Protein AF-A0A962V0U3-F1 (afdb_monomer_lite)

Secondary structure (DSSP, 8-state):
-PPPPHHHHHHHHHHHHHHHHHSSS----HHHHHHHHHT-S-HHHHHHHHHHHSTTHHHHHHHHHHHHHHHHHHHHHHHHHHHHHHHHHHHHHTT--TTSPP-HHHHHHHHHHHHHHHHHHHHHHHHH-GGGGTTT-HHHHHHHHHHHHHHHH-TTS--SSSTTTTTS--

Sequence (170 aa):
MNNPTPLEQRLLTEAMRHYETLSETPLNDQTANDQARASGGDFEQRVMQRALALAPSKALRSALQQLRSLTAICLGGGIVLATLAGAAAARLTLQVSTTEPLNFYWVLGSLMALPVLTLVLWLVLICIRPKALGNGSLGGLLHGLGRRLLQRWHPDKIHIATAQASTALF

pLDDT: mean 70.27, std 13.1, range [37.72, 91.31]

Structure (mmCIF, N/CA/C/O backbone):
data_AF-A0A962V0U3-F1
#
_entry.id   AF-A0A962V0U3-F1
#
loop_
_atom_site.group_PDB
_atom_site.id
_atom_site.type_symbol
_atom_site.label_atom_id
_atom_site.label_alt_id
_atom_site.label_comp_id
_atom_site.label_asym_id
_atom_site.label_entity_id
_atom_site.label_seq_id
_atom_site.pdbx_PDB_ins_code
_atom_site.Cartn_x
_atom_site.Cartn_y
_atom_site.Cartn_z
_atom_site.occupancy
_atom_site.B_iso_or_equiv
_atom_site.auth_seq_id
_atom_site.auth_comp_id
_atom_site.auth_asym_id
_atom_site.auth_atom_id
_atom_site.pdbx_PDB_model_num
ATOM 1 N N . MET A 1 1 ? 8.928 -9.680 21.000 1.00 43.84 1 MET A N 1
ATOM 2 C CA . MET A 1 1 ? 7.913 -8.837 20.331 1.00 43.84 1 MET A CA 1
ATOM 3 C C . MET A 1 1 ? 8.556 -7.497 20.022 1.00 43.84 1 MET A C 1
ATOM 5 O O . MET A 1 1 ? 9.044 -6.877 20.953 1.00 43.84 1 MET A O 1
ATOM 9 N N . ASN A 1 2 ? 8.617 -7.073 18.756 1.00 59.16 2 ASN A N 1
ATOM 10 C CA . ASN A 1 2 ? 9.051 -5.707 18.443 1.00 59.16 2 ASN A CA 1
ATOM 11 C C . ASN A 1 2 ? 7.964 -4.741 18.914 1.00 59.16 2 ASN A C 1
ATOM 13 O O . ASN A 1 2 ? 6.804 -4.890 18.525 1.00 59.16 2 ASN A O 1
ATOM 17 N N . ASN A 1 3 ? 8.330 -3.779 19.759 1.00 73.44 3 ASN A N 1
ATOM 18 C CA . ASN A 1 3 ? 7.423 -2.700 20.126 1.00 73.44 3 ASN A CA 1
ATOM 19 C C . ASN A 1 3 ? 7.103 -1.874 18.868 1.00 73.44 3 ASN A C 1
ATOM 21 O O . ASN A 1 3 ? 8.030 -1.551 18.119 1.00 73.44 3 ASN A O 1
ATOM 25 N N . PRO A 1 4 ? 5.820 -1.561 18.598 1.00 76.69 4 PRO A N 1
ATOM 26 C CA . PRO A 1 4 ? 5.451 -0.756 17.441 1.00 76.69 4 PRO A CA 1
ATOM 27 C C . PRO A 1 4 ? 6.062 0.637 17.570 1.00 76.69 4 PRO A C 1
ATOM 29 O O . PRO A 1 4 ? 6.080 1.216 18.660 1.00 76.69 4 PRO A O 1
ATOM 32 N N . THR A 1 5 ? 6.562 1.166 16.456 1.00 85.75 5 THR A N 1
ATOM 33 C CA . THR A 1 5 ? 7.133 2.519 16.425 1.00 85.75 5 THR A CA 1
ATOM 34 C C . THR A 1 5 ? 6.062 3.568 16.7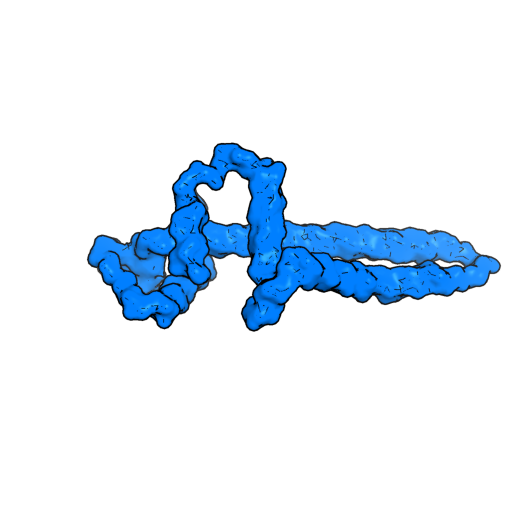63 1.00 85.75 5 THR A C 1
ATOM 36 O O . THR A 1 5 ? 4.875 3.318 16.536 1.00 85.75 5 THR A O 1
ATOM 39 N N . PRO A 1 6 ? 6.434 4.766 17.255 1.00 87.00 6 PRO A N 1
ATOM 40 C CA . PRO A 1 6 ? 5.459 5.810 17.591 1.00 87.00 6 PRO A CA 1
ATOM 41 C C . PRO A 1 6 ? 4.530 6.174 16.421 1.00 87.00 6 PRO A C 1
ATOM 43 O O . PRO A 1 6 ? 3.332 6.381 16.604 1.00 87.00 6 PRO A O 1
ATOM 46 N N . LEU A 1 7 ? 5.067 6.185 15.196 1.00 88.00 7 LEU A N 1
ATOM 47 C CA . LEU A 1 7 ? 4.290 6.429 13.981 1.00 88.00 7 LEU A CA 1
ATOM 48 C C . LEU A 1 7 ? 3.278 5.305 13.710 1.00 88.00 7 LEU A C 1
ATOM 50 O O . LEU A 1 7 ? 2.125 5.584 13.398 1.00 88.00 7 LEU A O 1
ATOM 54 N N . GLU A 1 8 ? 3.682 4.041 13.855 1.00 86.19 8 GLU A N 1
ATOM 55 C CA . GLU A 1 8 ? 2.789 2.890 13.662 1.00 86.19 8 GLU A CA 1
ATOM 56 C C . GLU A 1 8 ? 1.642 2.884 14.679 1.00 86.19 8 GLU A C 1
ATOM 58 O O . GLU A 1 8 ? 0.516 2.548 14.320 1.00 86.19 8 GLU A O 1
ATOM 63 N N . GLN A 1 9 ? 1.897 3.293 15.926 1.00 88.12 9 GLN A N 1
ATOM 64 C CA . GLN A 1 9 ? 0.850 3.414 16.945 1.00 88.12 9 GLN A CA 1
ATOM 65 C C . GLN A 1 9 ? -0.185 4.489 16.576 1.00 88.12 9 GLN A C 1
ATOM 67 O O . GLN A 1 9 ? -1.390 4.252 16.692 1.00 88.12 9 GLN A O 1
ATOM 72 N N . ARG A 1 10 ? 0.265 5.649 16.075 1.00 90.12 10 ARG A N 1
ATOM 73 C CA . ARG A 1 10 ? -0.626 6.723 15.602 1.00 90.12 10 ARG A CA 1
ATOM 74 C C . ARG A 1 10 ? -1.429 6.307 14.371 1.00 90.12 10 ARG A C 1
ATOM 76 O O . ARG A 1 10 ? -2.643 6.473 14.358 1.00 90.12 10 ARG A O 1
ATOM 83 N N . LEU A 1 11 ? -0.784 5.688 13.381 1.00 88.50 11 LEU A N 1
ATOM 84 C CA . LEU A 1 11 ? -1.459 5.182 12.180 1.00 88.50 11 LEU A CA 1
ATOM 85 C C . LEU A 1 11 ? -2.499 4.111 12.506 1.00 88.50 11 LEU A C 1
ATOM 87 O O . LEU A 1 11 ? -3.571 4.094 11.912 1.00 88.50 11 LEU A O 1
ATOM 91 N N . LEU A 1 12 ? -2.199 3.229 13.460 1.00 89.12 12 LEU A N 1
ATOM 92 C CA . LEU A 1 12 ? -3.152 2.229 13.924 1.00 89.12 12 LEU A CA 1
ATOM 93 C C . LEU A 1 12 ? -4.362 2.877 14.595 1.00 89.12 12 LEU A C 1
ATOM 95 O O . LEU A 1 12 ? -5.485 2.438 14.366 1.00 89.12 12 LEU A O 1
ATOM 99 N N . THR A 1 13 ? -4.134 3.922 15.387 1.00 90.69 13 THR A N 1
ATOM 100 C CA . THR A 1 13 ? -5.203 4.678 16.049 1.00 90.69 13 THR A CA 1
ATOM 101 C C . THR A 1 13 ? -6.118 5.347 15.021 1.00 90.69 13 THR A C 1
ATOM 103 O O . THR A 1 13 ? -7.333 5.191 15.098 1.00 90.69 13 THR A O 1
ATOM 106 N N . GLU A 1 14 ? -5.557 6.006 14.003 1.00 91.31 14 GLU A N 1
ATOM 107 C CA . GLU A 1 14 ? -6.345 6.619 12.922 1.00 91.31 14 GLU A CA 1
ATOM 108 C C . GLU A 1 14 ? -7.077 5.583 12.065 1.00 91.31 14 GLU A C 1
ATOM 110 O O . GLU A 1 14 ? -8.242 5.754 11.717 1.00 91.31 14 GLU A O 1
ATOM 115 N N . ALA A 1 15 ? -6.433 4.459 11.755 1.00 87.44 15 ALA A N 1
ATOM 116 C CA . ALA A 1 15 ? -7.075 3.393 11.002 1.00 87.44 15 ALA A CA 1
ATOM 117 C C . ALA A 1 15 ? -8.221 2.735 11.799 1.00 87.44 15 ALA A C 1
ATOM 119 O O . ALA A 1 15 ? -9.248 2.388 11.220 1.00 87.44 15 ALA A O 1
ATOM 120 N N . MET A 1 16 ? -8.088 2.626 13.126 1.00 86.25 16 MET A N 1
ATOM 121 C CA . MET A 1 16 ? -9.169 2.190 14.014 1.00 86.25 16 MET A CA 1
ATOM 122 C C . MET A 1 16 ? -10.314 3.210 14.040 1.00 86.25 16 MET A C 1
ATOM 124 O O . MET A 1 16 ? -11.474 2.828 13.917 1.00 86.25 16 MET A O 1
ATOM 128 N N . ARG A 1 17 ? -9.997 4.508 14.109 1.00 85.62 17 ARG A N 1
ATOM 129 C CA . ARG A 1 17 ? -10.983 5.594 14.023 1.00 85.62 17 ARG A CA 1
ATOM 130 C C . ARG A 1 17 ? -11.762 5.557 12.704 1.00 85.62 17 ARG A C 1
ATOM 132 O O . ARG A 1 17 ? -12.984 5.702 12.695 1.00 85.62 17 ARG A O 1
ATOM 139 N N . HIS A 1 18 ? -11.076 5.321 11.587 1.00 84.94 18 HIS A N 1
ATOM 140 C CA . HIS A 1 18 ? -11.718 5.115 10.289 1.00 84.94 18 HIS A CA 1
ATOM 141 C C . HIS A 1 18 ? -12.598 3.864 10.267 1.00 84.94 18 HIS A C 1
ATOM 143 O O . HIS A 1 18 ? -13.710 3.915 9.748 1.00 84.94 18 HIS A O 1
ATOM 149 N N . TYR A 1 19 ? -12.134 2.761 10.855 1.00 83.31 19 TYR A N 1
ATOM 150 C CA . TYR A 1 19 ? -12.917 1.532 10.958 1.00 83.31 19 TYR A CA 1
ATOM 151 C C . TYR A 1 19 ? -14.211 1.736 11.759 1.00 83.31 19 TYR A C 1
ATOM 153 O O . TYR A 1 19 ? -15.259 1.260 11.336 1.00 83.31 19 TYR A O 1
ATOM 161 N N . GLU A 1 20 ? -14.160 2.479 12.866 1.00 83.75 20 GLU A N 1
ATOM 162 C CA . GLU A 1 20 ? -15.341 2.857 13.659 1.00 83.75 20 GLU A CA 1
ATOM 163 C C . GLU A 1 20 ? -16.283 3.806 12.909 1.00 83.75 20 GLU A C 1
ATOM 165 O O . GLU A 1 20 ? -17.482 3.768 13.128 1.00 83.75 20 GLU A O 1
ATOM 170 N N . THR A 1 21 ? -15.762 4.649 12.014 1.00 84.62 21 THR A N 1
ATOM 171 C CA . THR A 1 21 ? -16.604 5.539 11.194 1.00 84.62 21 THR A CA 1
ATOM 172 C C . THR A 1 21 ? -17.349 4.762 10.104 1.00 84.62 21 THR A C 1
ATOM 174 O O . THR A 1 21 ? -18.459 5.126 9.732 1.00 84.62 21 THR A O 1
ATOM 177 N N . LEU A 1 22 ? -16.731 3.700 9.577 1.00 82.06 22 LEU A N 1
ATOM 178 C CA . LEU A 1 22 ? -17.312 2.827 8.551 1.00 82.06 22 LEU A CA 1
ATOM 179 C C . LEU A 1 22 ? -18.223 1.743 9.136 1.00 82.06 22 LEU A C 1
ATOM 181 O O . LEU A 1 22 ? -19.164 1.306 8.480 1.00 82.06 22 LEU A O 1
ATOM 185 N N . SER A 1 23 ? -17.925 1.286 10.350 1.00 75.44 23 SER A N 1
ATOM 186 C CA . SER A 1 23 ? -18.738 0.312 11.067 1.00 75.44 23 SER A CA 1
ATOM 187 C C . SER A 1 23 ? -19.801 1.072 11.847 1.00 75.44 23 SER A C 1
ATOM 189 O O . SER A 1 23 ? -19.488 1.693 12.852 1.00 75.44 23 SER A O 1
ATOM 191 N N . GLU A 1 24 ? -21.062 1.003 11.427 1.00 69.81 24 GLU A N 1
ATOM 192 C CA . GLU A 1 24 ? -22.180 1.694 12.100 1.00 69.81 24 GLU A CA 1
ATOM 193 C C . GLU A 1 24 ? -22.335 1.326 13.595 1.00 69.81 24 GLU A C 1
ATOM 195 O O . GLU A 1 24 ? -23.021 2.018 14.347 1.00 69.81 24 GLU A O 1
ATOM 200 N N . THR A 1 25 ? -21.662 0.263 14.051 1.00 71.00 25 THR A N 1
ATOM 201 C CA . THR A 1 25 ? -21.642 -0.182 15.445 1.00 71.00 25 THR A CA 1
ATOM 202 C C . THR A 1 25 ? -20.360 0.268 16.163 1.00 71.00 25 THR A C 1
ATOM 204 O O . THR A 1 25 ? -19.267 -0.180 15.797 1.00 71.00 25 THR A O 1
ATOM 207 N N . PRO A 1 26 ? -20.455 1.066 17.244 1.00 69.31 26 PRO A N 1
ATOM 208 C CA . PRO A 1 26 ? -19.289 1.438 18.038 1.00 69.31 26 PRO A CA 1
ATOM 209 C C . PRO A 1 26 ? -18.667 0.203 18.705 1.00 69.31 26 PRO A C 1
ATOM 211 O O . PRO A 1 26 ? -19.353 -0.568 19.382 1.00 69.31 26 PRO A O 1
ATOM 214 N N . LEU A 1 27 ? -17.349 0.024 18.555 1.00 71.06 27 LEU A N 1
ATOM 215 C CA . LEU A 1 27 ? -16.614 -1.061 19.208 1.00 71.06 27 LEU A CA 1
ATOM 216 C C . LEU A 1 27 ? -16.444 -0.753 20.696 1.00 71.06 27 LEU A C 1
ATOM 218 O O . LEU A 1 27 ? -15.472 -0.131 21.138 1.00 71.06 27 LEU A O 1
ATOM 222 N N . ASN A 1 28 ? -17.432 -1.182 21.475 1.00 72.62 28 ASN A N 1
ATOM 223 C CA . ASN A 1 28 ? -17.411 -1.070 22.922 1.00 72.62 28 ASN A CA 1
ATOM 224 C C . ASN A 1 28 ? -16.836 -2.347 23.551 1.00 72.62 28 ASN A C 1
ATOM 226 O O . ASN A 1 28 ? -17.568 -3.278 23.874 1.00 72.62 28 ASN A O 1
ATOM 230 N N . ASP A 1 29 ? -15.514 -2.385 23.712 1.00 82.06 29 ASP A N 1
ATOM 231 C CA . ASP A 1 29 ? -14.831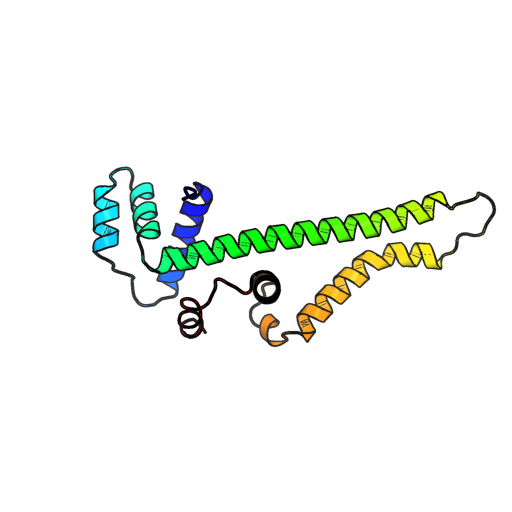 -3.401 24.511 1.00 82.06 29 ASP A CA 1
ATOM 232 C C . ASP A 1 29 ? -14.458 -2.804 25.874 1.00 82.06 29 ASP A C 1
ATOM 234 O O . ASP A 1 29 ? -13.546 -1.978 25.994 1.00 82.06 29 ASP A O 1
ATOM 238 N N . GLN A 1 30 ? -15.194 -3.215 26.908 1.00 82.00 30 GLN A N 1
ATOM 239 C CA . GLN A 1 30 ? -14.996 -2.748 28.278 1.00 82.00 30 GLN A CA 1
ATOM 240 C C . GLN A 1 30 ? -13.586 -3.078 28.789 1.00 82.00 30 GLN A C 1
ATOM 242 O O . GLN A 1 30 ? -12.962 -2.255 29.453 1.00 82.00 30 GLN A O 1
ATOM 247 N N . THR A 1 31 ? -13.041 -4.236 28.407 1.00 82.50 31 THR A N 1
ATOM 248 C CA . THR A 1 31 ? -11.722 -4.690 28.865 1.00 82.50 31 THR A CA 1
ATOM 249 C C . THR A 1 31 ? -10.594 -3.845 28.273 1.00 82.50 31 THR A C 1
ATOM 251 O O . THR A 1 31 ? -9.635 -3.509 28.971 1.00 82.50 31 THR A O 1
ATOM 254 N N . ALA A 1 32 ? -10.739 -3.413 27.016 1.00 82.94 32 ALA A N 1
ATOM 255 C CA . ALA A 1 32 ? -9.810 -2.487 26.375 1.00 82.94 32 ALA A CA 1
ATOM 256 C C . ALA A 1 32 ? -9.871 -1.081 27.000 1.00 82.94 32 ALA A C 1
ATOM 258 O O . ALA A 1 32 ? -8.842 -0.420 27.155 1.00 82.94 32 ALA A O 1
ATOM 259 N N . ASN A 1 33 ? -11.066 -0.632 27.403 1.00 85.62 33 ASN A N 1
ATOM 260 C CA . ASN A 1 33 ? -11.247 0.635 28.114 1.00 85.62 33 ASN A CA 1
ATOM 261 C C . ASN A 1 33 ? -10.610 0.603 29.509 1.00 85.62 33 ASN A C 1
ATOM 263 O O . ASN A 1 33 ? -9.971 1.577 29.910 1.00 85.62 33 ASN A O 1
ATOM 267 N N . ASP A 1 34 ? -10.750 -0.507 30.233 1.00 86.44 34 ASP A N 1
ATOM 268 C CA . ASP A 1 34 ? -10.164 -0.671 31.563 1.00 86.44 34 ASP A CA 1
ATOM 269 C C . ASP A 1 34 ? -8.633 -0.725 31.495 1.00 86.44 34 ASP A C 1
ATOM 271 O O . ASP A 1 34 ? -7.963 -0.052 32.280 1.00 86.44 34 ASP A O 1
ATOM 275 N N . GLN A 1 35 ? -8.064 -1.408 30.495 1.00 85.25 35 GLN A N 1
ATOM 276 C CA . GLN A 1 35 ? -6.618 -1.388 30.235 1.00 85.25 35 GLN A CA 1
ATOM 277 C C . GLN A 1 35 ? -6.103 0.022 29.911 1.00 85.25 35 GLN A C 1
ATOM 279 O O . GLN A 1 35 ? -5.082 0.445 30.454 1.00 85.25 35 GLN A O 1
ATOM 284 N N . ALA A 1 36 ? -6.823 0.781 29.081 1.00 85.81 36 ALA A N 1
ATOM 285 C CA . ALA A 1 36 ? -6.456 2.155 28.735 1.00 85.81 36 ALA A CA 1
ATOM 286 C C . ALA A 1 36 ? -6.585 3.137 29.913 1.00 85.81 36 ALA A C 1
ATOM 288 O O . ALA A 1 36 ? -5.865 4.131 29.988 1.00 85.81 36 ALA A O 1
ATOM 289 N N . ARG A 1 37 ? -7.505 2.883 30.850 1.00 86.00 37 ARG A N 1
ATOM 290 C CA . ARG A 1 37 ? -7.604 3.652 32.100 1.00 86.00 37 ARG A CA 1
ATOM 291 C C . ARG A 1 37 ? -6.474 3.290 33.060 1.00 86.00 37 ARG A C 1
ATOM 293 O O . ARG A 1 37 ? -5.898 4.189 33.669 1.00 86.00 37 ARG A O 1
ATOM 300 N N . ALA A 1 38 ? -6.139 2.004 33.156 1.00 85.94 38 ALA A N 1
ATOM 301 C CA . ALA A 1 38 ? -5.069 1.497 34.009 1.00 85.94 38 ALA A CA 1
ATOM 302 C C . ALA A 1 38 ? -3.670 1.939 33.548 1.00 85.94 38 ALA A C 1
ATOM 304 O O . ALA A 1 38 ? -2.785 2.097 34.384 1.00 85.94 38 ALA A O 1
ATOM 305 N N . SER A 1 39 ? -3.464 2.189 32.248 1.00 81.81 39 SER A N 1
ATOM 306 C CA . SER A 1 39 ? -2.167 2.637 31.721 1.00 81.81 39 SER A CA 1
ATOM 307 C C . SER A 1 39 ? -1.756 4.045 32.171 1.00 81.81 39 SER A C 1
ATOM 309 O O . SER A 1 39 ? -0.586 4.397 32.043 1.00 81.81 39 SER A O 1
ATOM 311 N N . GLY A 1 40 ? -2.685 4.855 32.694 1.00 79.12 40 GLY A N 1
ATOM 312 C CA . GLY A 1 40 ? -2.403 6.234 33.105 1.00 79.12 40 GLY A CA 1
ATOM 313 C C . GLY A 1 40 ? -1.971 7.143 31.942 1.00 79.12 40 GLY A C 1
ATOM 314 O O . GLY A 1 40 ? -2.142 6.796 30.774 1.00 79.12 40 GLY A O 1
ATOM 315 N N . GLY A 1 41 ? -1.451 8.333 32.263 1.00 82.75 41 GLY A N 1
ATOM 316 C CA . GLY A 1 41 ? -0.915 9.287 31.278 1.00 82.75 41 GLY A CA 1
ATOM 317 C C . GLY A 1 41 ? -1.945 10.225 30.637 1.00 82.75 41 GLY A C 1
ATOM 318 O O . GLY A 1 41 ? -3.099 10.303 31.086 1.00 82.75 41 GLY A O 1
ATOM 319 N N . ASP A 1 42 ? -1.491 10.936 29.601 1.00 87.62 42 ASP A N 1
ATOM 320 C CA . ASP A 1 42 ? -2.263 11.923 28.836 1.00 87.62 42 ASP A CA 1
ATOM 321 C C . ASP A 1 42 ? -3.397 11.281 28.030 1.00 87.62 42 ASP A C 1
ATOM 323 O O . ASP A 1 42 ? -3.382 10.088 27.718 1.00 87.62 42 ASP A O 1
ATOM 327 N N . PHE A 1 43 ? -4.385 12.090 27.641 1.00 86.44 43 PHE A N 1
ATOM 328 C CA . PHE A 1 43 ? -5.534 11.620 26.864 1.00 86.44 43 PHE A CA 1
ATOM 329 C C . PHE A 1 43 ? -5.121 10.906 25.565 1.00 86.44 43 PHE A C 1
ATOM 331 O O . PHE A 1 43 ? -5.635 9.825 25.282 1.00 86.44 43 PHE A O 1
ATOM 338 N N . GLU A 1 44 ? -4.152 11.454 24.818 1.00 86.12 44 GLU A N 1
ATOM 339 C CA . GLU A 1 44 ? -3.628 10.837 23.586 1.00 86.12 44 GLU A CA 1
ATOM 340 C C . GLU A 1 44 ? -3.093 9.422 23.858 1.00 86.12 44 GLU A C 1
ATOM 342 O O . GLU A 1 44 ? -3.450 8.473 23.159 1.00 86.12 44 GLU A O 1
ATOM 347 N N . GLN A 1 45 ? -2.311 9.250 24.927 1.00 86.31 45 GLN A N 1
ATOM 348 C CA . GLN A 1 45 ? -1.720 7.961 25.290 1.00 86.31 45 GLN A CA 1
ATOM 349 C C . GLN A 1 45 ? -2.789 6.922 25.644 1.00 86.31 45 GLN A C 1
ATOM 351 O O . GLN A 1 45 ? -2.672 5.763 25.246 1.00 86.31 45 GLN A O 1
ATOM 356 N N . ARG A 1 46 ? -3.865 7.329 26.326 1.00 87.00 46 ARG A N 1
ATOM 357 C CA . ARG A 1 46 ? -4.987 6.435 26.654 1.00 87.00 46 ARG A CA 1
ATOM 358 C C . ARG A 1 46 ? -5.768 6.014 25.412 1.00 87.00 46 ARG A C 1
ATOM 360 O O . ARG A 1 46 ? -6.130 4.847 25.288 1.00 87.00 46 ARG A O 1
ATOM 367 N N . VAL A 1 47 ? -5.998 6.932 24.470 1.00 86.88 47 VAL A N 1
ATOM 368 C CA . VAL A 1 47 ? -6.656 6.612 23.191 1.00 86.88 47 VAL A CA 1
ATOM 369 C C . VAL A 1 47 ? -5.807 5.633 22.378 1.00 86.88 47 VAL A C 1
ATOM 371 O O . VAL A 1 47 ? -6.337 4.647 21.865 1.00 86.88 47 VAL A O 1
ATOM 374 N N . MET A 1 48 ? -4.490 5.844 22.329 1.00 88.88 48 MET A N 1
ATOM 375 C CA . MET A 1 48 ? -3.564 4.923 21.668 1.00 88.88 48 MET A CA 1
ATOM 376 C C . MET A 1 48 ? -3.577 3.541 22.334 1.00 88.88 48 MET A C 1
ATOM 378 O O . MET A 1 48 ? -3.712 2.535 21.643 1.00 88.88 48 MET A O 1
ATOM 382 N N . GLN A 1 49 ? -3.501 3.463 23.667 1.00 86.56 49 GLN A N 1
ATOM 383 C CA . GLN A 1 49 ? -3.553 2.189 24.397 1.00 86.56 49 GLN A CA 1
ATOM 384 C C . GLN A 1 49 ? -4.873 1.446 24.174 1.00 86.56 49 GLN A C 1
ATOM 386 O O . GLN A 1 49 ? -4.857 0.242 23.919 1.00 86.56 49 GLN A O 1
ATOM 391 N N . ARG A 1 50 ? -6.007 2.161 24.160 1.00 87.88 50 ARG A N 1
ATOM 392 C CA . ARG A 1 50 ? -7.311 1.582 23.812 1.00 87.88 50 ARG A CA 1
ATOM 393 C C . ARG A 1 50 ? -7.276 0.986 22.406 1.00 87.88 50 ARG A C 1
ATOM 395 O O . ARG A 1 50 ? -7.564 -0.195 22.243 1.00 87.88 50 ARG A O 1
ATOM 402 N N . ALA A 1 51 ? -6.865 1.763 21.404 1.00 85.50 51 ALA A N 1
ATOM 403 C CA . ALA A 1 51 ? -6.789 1.298 20.018 1.00 85.50 51 ALA A CA 1
ATOM 404 C C . ALA A 1 51 ? -5.869 0.073 19.858 1.00 85.50 51 ALA A C 1
ATOM 406 O O . ALA A 1 51 ? -6.149 -0.814 19.054 1.00 85.50 51 ALA A O 1
ATOM 407 N N . LEU A 1 52 ? -4.792 -0.012 20.646 1.00 84.88 52 LEU A N 1
ATOM 408 C CA . LEU A 1 52 ? -3.882 -1.156 20.664 1.00 84.88 52 LEU A CA 1
ATOM 409 C C . LEU A 1 52 ? -4.474 -2.400 21.347 1.00 84.88 52 LEU A C 1
ATOM 411 O O . LEU A 1 52 ? -4.073 -3.503 20.973 1.00 84.88 52 LEU A O 1
ATOM 415 N N . ALA A 1 53 ? -5.368 -2.231 22.323 1.00 84.50 53 ALA A N 1
ATOM 416 C CA . ALA A 1 53 ? -6.012 -3.315 23.067 1.00 84.50 53 ALA A CA 1
ATOM 417 C C . ALA A 1 53 ? -7.240 -3.900 22.346 1.00 84.50 53 ALA A C 1
ATOM 419 O O . ALA A 1 53 ? -7.590 -5.055 22.580 1.00 84.50 53 ALA A O 1
ATOM 420 N N . LEU A 1 54 ? -7.863 -3.148 21.430 1.00 83.44 54 LEU A N 1
ATOM 421 C CA . LEU A 1 54 ? -9.013 -3.621 20.655 1.00 83.44 54 LEU A CA 1
ATOM 422 C C . LEU A 1 54 ? -8.682 -4.889 19.846 1.00 83.44 54 LEU A C 1
ATOM 424 O O . LEU A 1 54 ? -7.661 -4.959 19.159 1.00 83.44 54 LEU A O 1
ATOM 428 N N . ALA A 1 55 ? -9.592 -5.866 19.847 1.00 76.06 55 ALA A N 1
ATOM 429 C CA . ALA A 1 55 ? -9.467 -7.117 19.091 1.00 76.06 55 ALA A CA 1
ATOM 430 C C . ALA A 1 55 ? -9.098 -6.954 17.591 1.00 76.06 55 ALA A C 1
ATOM 432 O O . ALA A 1 55 ? -8.177 -7.645 17.133 1.00 76.06 55 ALA A O 1
ATOM 433 N N . PRO A 1 56 ? -9.717 -6.041 16.805 1.00 77.38 56 PRO A N 1
ATOM 434 C CA . PRO A 1 56 ? -9.358 -5.850 15.392 1.00 77.38 56 PRO A CA 1
ATOM 435 C C . PRO A 1 56 ? -7.959 -5.257 15.177 1.00 77.38 56 PRO A C 1
ATOM 437 O O . PRO A 1 56 ? -7.404 -5.375 14.080 1.00 77.38 56 PRO A O 1
ATOM 440 N N . SER A 1 57 ? -7.335 -4.684 16.212 1.00 79.06 57 SER A N 1
ATOM 441 C CA . SER A 1 57 ? -6.012 -4.063 16.103 1.00 79.06 57 SER A CA 1
ATOM 442 C C . SER A 1 57 ? -4.948 -5.044 15.607 1.00 79.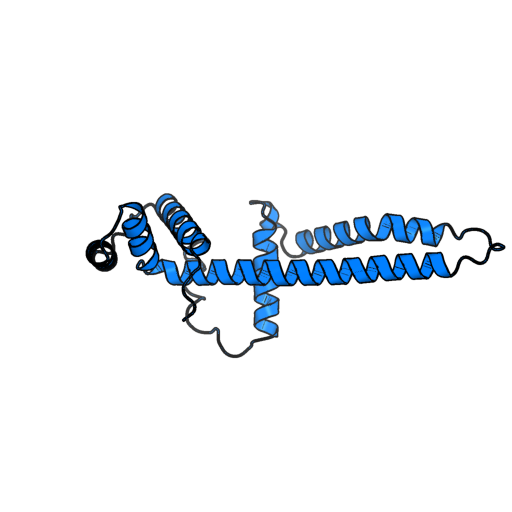06 57 SER A C 1
ATOM 444 O O . SER A 1 57 ? -4.058 -4.662 14.851 1.00 79.06 57 SER A O 1
ATOM 446 N N . LYS A 1 58 ? -5.047 -6.333 15.960 1.00 80.38 58 LYS A N 1
ATOM 447 C CA . LYS A 1 58 ? -4.089 -7.360 15.527 1.00 80.38 58 LYS A CA 1
ATOM 448 C C . LYS A 1 58 ? -4.152 -7.605 14.018 1.00 80.38 58 LYS A C 1
ATOM 450 O O . LYS A 1 58 ? -3.105 -7.739 13.383 1.00 80.38 58 LYS A O 1
ATOM 455 N N . ALA A 1 59 ? -5.358 -7.641 13.451 1.00 77.88 59 ALA A N 1
ATOM 456 C CA . ALA A 1 59 ? -5.560 -7.771 12.008 1.00 77.88 59 ALA A CA 1
ATOM 457 C C . ALA A 1 59 ? -5.104 -6.504 11.267 1.00 77.88 59 ALA A C 1
ATOM 459 O O . ALA A 1 59 ? -4.490 -6.582 10.206 1.00 77.88 59 ALA A O 1
ATOM 460 N N . LEU A 1 60 ? -5.322 -5.334 11.865 1.00 81.00 60 LEU A N 1
ATOM 461 C CA . LEU A 1 60 ? -4.891 -4.063 11.295 1.00 81.00 60 LEU A CA 1
ATOM 462 C C . LEU A 1 60 ? -3.362 -3.907 11.308 1.00 81.00 60 LEU A C 1
ATOM 464 O O . LEU A 1 60 ? -2.770 -3.466 10.325 1.00 81.00 60 LEU A O 1
ATOM 468 N N . ARG A 1 61 ? -2.692 -4.356 12.379 1.00 82.31 61 ARG A N 1
ATOM 469 C CA . ARG A 1 61 ? -1.220 -4.411 12.449 1.00 82.31 61 ARG A CA 1
ATOM 470 C C . ARG A 1 61 ? -0.634 -5.321 11.385 1.00 82.31 61 ARG A C 1
ATOM 472 O O . ARG A 1 61 ? 0.345 -4.941 10.749 1.00 82.31 61 ARG A O 1
ATOM 479 N N . SER A 1 62 ? -1.201 -6.512 11.194 1.00 79.19 62 SER A N 1
ATOM 480 C CA . SER A 1 62 ? -0.697 -7.430 10.173 1.00 79.19 62 SER A CA 1
ATOM 481 C C . SER A 1 62 ? -0.905 -6.864 8.766 1.00 79.19 62 SER A C 1
ATOM 483 O O . SER A 1 62 ? 0.001 -6.970 7.942 1.00 79.19 62 SER A O 1
ATOM 485 N N . ALA A 1 63 ? -2.023 -6.177 8.512 1.00 77.88 63 ALA A N 1
ATOM 486 C CA . ALA A 1 63 ? -2.258 -5.466 7.257 1.00 77.88 63 ALA A CA 1
ATOM 487 C C . ALA A 1 63 ? -1.230 -4.341 7.016 1.00 77.88 63 ALA A C 1
ATOM 489 O O . ALA A 1 63 ? -0.655 -4.259 5.930 1.00 77.88 63 ALA A O 1
ATOM 490 N N . LEU A 1 64 ? -0.926 -3.523 8.032 1.00 82.38 64 LEU A N 1
ATOM 491 C CA . LEU A 1 64 ? 0.097 -2.469 7.947 1.00 82.38 64 LEU A CA 1
ATOM 492 C C . LEU A 1 64 ? 1.506 -3.039 7.714 1.00 82.38 64 LEU A C 1
ATOM 494 O O . LEU A 1 64 ? 2.259 -2.524 6.886 1.00 82.38 64 LEU A O 1
ATOM 498 N N . GLN A 1 65 ? 1.860 -4.130 8.398 1.00 80.88 65 GLN A N 1
ATOM 499 C CA . GLN A 1 65 ? 3.140 -4.816 8.197 1.00 80.88 65 GLN A CA 1
ATOM 500 C C . GLN A 1 65 ? 3.258 -5.402 6.791 1.00 80.88 65 GLN A C 1
ATOM 502 O O . GLN A 1 65 ? 4.302 -5.267 6.149 1.00 80.88 65 GLN A O 1
ATOM 507 N N . GLN A 1 66 ? 2.182 -6.011 6.289 1.00 76.81 66 GLN A N 1
ATOM 508 C CA . GLN A 1 66 ? 2.133 -6.498 4.917 1.00 76.81 66 GLN A CA 1
ATOM 509 C C . GLN A 1 66 ? 2.329 -5.345 3.940 1.00 76.81 66 GLN A C 1
ATOM 511 O O . GLN A 1 66 ? 3.210 -5.437 3.092 1.00 76.81 66 GLN A O 1
ATOM 516 N N . LEU A 1 67 ? 1.612 -4.232 4.100 1.00 76.38 67 LEU A N 1
ATOM 517 C CA . LEU A 1 67 ? 1.779 -3.062 3.240 1.00 76.38 67 LEU A CA 1
ATOM 518 C C . LEU A 1 67 ? 3.234 -2.577 3.217 1.00 76.38 67 LEU A C 1
ATOM 520 O O . LEU A 1 67 ? 3.799 -2.398 2.143 1.00 76.38 67 LEU A O 1
ATOM 524 N N . ARG A 1 68 ? 3.875 -2.466 4.385 1.00 77.69 68 ARG A N 1
ATOM 525 C CA . ARG A 1 68 ? 5.289 -2.081 4.487 1.00 77.69 68 ARG A CA 1
ATOM 526 C C . ARG A 1 68 ? 6.214 -3.056 3.753 1.00 77.69 68 ARG A C 1
ATOM 528 O O . ARG A 1 68 ? 7.115 -2.618 3.041 1.00 77.69 68 ARG A O 1
ATOM 535 N N . SER A 1 69 ? 5.988 -4.362 3.904 1.00 73.69 69 SER A N 1
ATOM 536 C CA . SER A 1 69 ? 6.786 -5.385 3.215 1.00 73.69 69 SER A CA 1
ATOM 537 C C . SER A 1 69 ? 6.621 -5.320 1.694 1.00 73.69 69 SER A C 1
ATOM 539 O O . SER A 1 69 ? 7.601 -5.435 0.962 1.00 73.69 69 SER A O 1
ATOM 541 N N . LEU A 1 70 ? 5.407 -5.049 1.212 1.00 71.88 70 LEU A N 1
ATOM 542 C CA . LEU A 1 70 ? 5.123 -4.923 -0.213 1.00 71.88 70 LEU A CA 1
ATOM 543 C C . LEU A 1 70 ? 5.765 -3.676 -0.804 1.00 71.88 70 LEU A C 1
ATOM 545 O O . LEU A 1 70 ? 6.393 -3.765 -1.854 1.00 71.88 70 LEU A O 1
ATOM 549 N N . THR A 1 71 ? 5.694 -2.546 -0.101 1.00 73.31 71 THR A N 1
ATOM 550 C CA . THR A 1 71 ? 6.386 -1.322 -0.516 1.00 73.31 71 THR A CA 1
ATOM 551 C C . THR A 1 71 ? 7.888 -1.558 -0.642 1.00 73.31 71 THR A C 1
ATOM 553 O O . THR A 1 71 ? 8.483 -1.155 -1.637 1.00 73.31 71 THR A O 1
ATOM 556 N N . ALA A 1 72 ? 8.501 -2.265 0.313 1.00 77.38 72 ALA A N 1
ATOM 557 C CA . ALA A 1 72 ? 9.927 -2.583 0.263 1.00 77.38 72 ALA A CA 1
ATOM 558 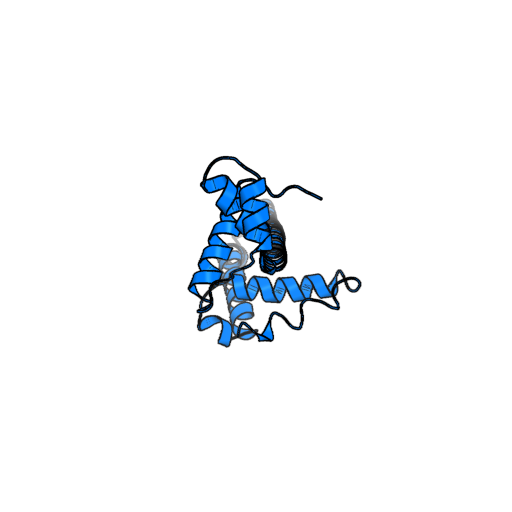C C . ALA A 1 72 ? 10.288 -3.491 -0.926 1.00 77.38 72 ALA A C 1
ATOM 560 O O . ALA A 1 72 ? 11.253 -3.212 -1.636 1.00 77.38 72 ALA A O 1
ATOM 561 N N . ILE A 1 73 ? 9.497 -4.539 -1.182 1.00 72.00 73 ILE A N 1
ATOM 562 C CA . ILE A 1 73 ? 9.704 -5.445 -2.323 1.00 72.00 73 ILE A CA 1
ATOM 563 C C . ILE A 1 73 ? 9.581 -4.687 -3.646 1.00 72.00 73 ILE A C 1
ATOM 565 O O . ILE A 1 73 ? 10.408 -4.864 -4.537 1.00 72.00 73 ILE A O 1
ATOM 569 N N . CYS A 1 74 ? 8.578 -3.822 -3.784 1.00 73.19 74 CYS A N 1
ATOM 570 C CA . CYS A 1 74 ? 8.359 -3.067 -5.013 1.00 73.19 74 CYS A CA 1
ATOM 571 C C . CYS A 1 74 ? 9.424 -2.004 -5.246 1.00 73.19 74 CYS A C 1
ATOM 573 O O . CYS A 1 74 ? 9.862 -1.836 -6.382 1.00 73.19 74 CYS A O 1
ATOM 575 N N . LEU A 1 75 ? 9.889 -1.345 -4.185 1.00 73.19 75 LEU A N 1
ATOM 576 C CA . LEU A 1 75 ? 11.015 -0.425 -4.275 1.00 73.19 75 LEU A CA 1
ATOM 577 C C . LEU A 1 75 ? 12.288 -1.171 -4.700 1.00 73.19 75 LEU A C 1
ATOM 579 O O . LEU A 1 75 ? 12.972 -0.738 -5.622 1.00 73.19 75 LEU A O 1
ATOM 583 N N . GLY A 1 76 ? 12.559 -2.332 -4.095 1.00 75.44 76 GLY A N 1
ATOM 584 C CA . GLY A 1 76 ? 13.685 -3.187 -4.470 1.00 75.44 76 GLY A CA 1
ATOM 585 C C . GLY A 1 76 ? 13.614 -3.647 -5.928 1.00 75.44 76 GLY A C 1
ATOM 586 O O . GLY A 1 76 ? 14.580 -3.493 -6.670 1.00 75.44 76 GLY A O 1
ATOM 587 N N . GLY A 1 77 ? 12.454 -4.140 -6.370 1.00 73.25 77 GLY A N 1
ATOM 588 C CA . GLY A 1 77 ? 12.227 -4.538 -7.761 1.00 73.25 77 GLY A CA 1
ATOM 589 C C . GLY A 1 77 ? 12.389 -3.375 -8.745 1.00 73.25 77 GLY A C 1
ATOM 590 O O . GLY A 1 77 ? 13.031 -3.535 -9.781 1.00 73.25 77 GLY A O 1
ATOM 591 N N . GLY A 1 78 ? 11.877 -2.190 -8.399 1.00 74.19 78 GLY A N 1
ATOM 592 C CA . GLY A 1 78 ? 12.044 -0.973 -9.194 1.00 74.19 78 GLY A CA 1
ATOM 593 C C . GLY A 1 78 ? 13.507 -0.552 -9.329 1.00 74.19 78 GLY A C 1
ATOM 594 O O . GLY A 1 78 ? 13.947 -0.242 -10.432 1.00 74.19 78 GLY A O 1
ATOM 595 N N . ILE A 1 79 ? 14.282 -0.614 -8.242 1.00 75.06 79 ILE A N 1
ATOM 596 C CA . ILE A 1 79 ? 15.723 -0.324 -8.262 1.00 75.06 79 ILE A CA 1
ATOM 597 C C . ILE A 1 79 ? 16.462 -1.310 -9.171 1.00 75.06 79 ILE A C 1
ATOM 599 O O . ILE A 1 79 ? 17.272 -0.883 -9.987 1.00 75.06 79 ILE A O 1
ATOM 603 N N . VAL A 1 80 ? 16.172 -2.611 -9.081 1.00 77.12 80 VAL A N 1
ATOM 604 C CA . VAL A 1 80 ? 16.805 -3.628 -9.941 1.00 77.12 80 VAL A CA 1
ATOM 605 C C . VAL A 1 80 ? 16.484 -3.388 -11.418 1.00 77.12 80 VAL A C 1
ATOM 607 O O . VAL A 1 80 ? 17.370 -3.450 -12.265 1.00 77.12 80 VAL A O 1
ATOM 610 N N . LEU A 1 81 ? 15.232 -3.071 -11.748 1.00 74.50 81 LEU A N 1
ATOM 611 C CA . LEU A 1 81 ? 14.856 -2.763 -13.128 1.00 74.50 81 LEU A CA 1
ATOM 612 C C . LEU A 1 81 ? 15.525 -1.476 -13.626 1.00 74.50 81 LEU A C 1
ATOM 614 O O . LEU A 1 81 ? 16.013 -1.444 -14.754 1.00 74.50 81 LEU A O 1
ATOM 618 N N . ALA A 1 82 ? 15.604 -0.444 -12.784 1.00 75.38 82 ALA A N 1
ATOM 619 C CA . ALA A 1 82 ? 16.268 0.811 -13.118 1.00 75.38 82 ALA A CA 1
ATOM 620 C C . ALA A 1 82 ? 17.779 0.628 -13.336 1.00 75.38 82 ALA A C 1
ATOM 622 O O . ALA A 1 82 ? 18.330 1.196 -14.276 1.00 75.38 82 ALA A O 1
ATOM 623 N N . THR A 1 83 ? 18.453 -0.191 -12.521 1.00 74.38 83 THR A N 1
ATOM 624 C CA . THR A 1 83 ? 19.888 -0.465 -12.691 1.00 74.38 83 THR A CA 1
ATOM 625 C C . THR A 1 83 ? 20.166 -1.314 -13.922 1.00 74.38 83 THR A C 1
ATOM 627 O O . THR A 1 83 ? 21.123 -1.026 -14.634 1.00 74.38 83 THR A O 1
ATOM 630 N N . LEU A 1 84 ? 19.324 -2.303 -14.237 1.00 72.62 84 LEU A N 1
ATOM 631 C CA . LEU A 1 84 ? 19.443 -3.082 -15.474 1.00 72.62 84 LEU A CA 1
ATOM 632 C C . LEU A 1 84 ? 19.211 -2.213 -16.715 1.00 72.62 84 LEU A C 1
ATOM 634 O O . LEU A 1 84 ? 19.988 -2.290 -17.667 1.00 72.62 84 LEU A O 1
ATOM 638 N N . ALA A 1 85 ? 18.196 -1.346 -16.687 1.00 69.50 85 ALA A N 1
ATOM 639 C CA . ALA A 1 85 ? 17.939 -0.389 -17.760 1.00 69.50 85 ALA A CA 1
ATOM 640 C C . ALA A 1 85 ? 19.102 0.608 -17.926 1.00 69.50 85 ALA A C 1
ATOM 642 O O . ALA A 1 85 ? 19.561 0.844 -19.043 1.00 69.50 85 ALA A O 1
ATOM 643 N N . GLY A 1 86 ? 19.634 1.138 -16.820 1.00 69.44 86 GLY A N 1
ATOM 644 C CA . GLY A 1 86 ? 20.791 2.034 -16.823 1.00 69.44 86 GLY A C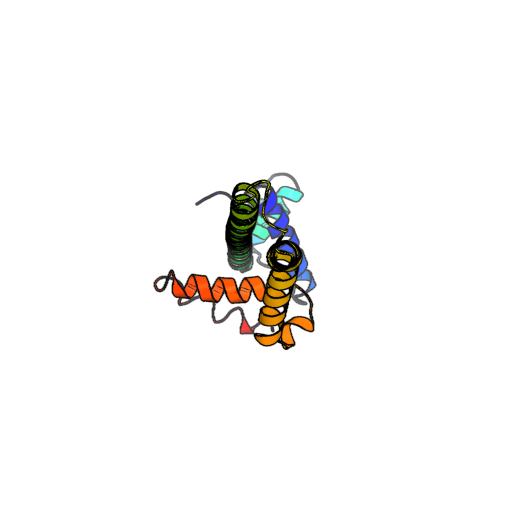A 1
ATOM 645 C C . GLY A 1 86 ? 22.083 1.357 -17.292 1.00 69.44 86 GLY A C 1
ATOM 646 O O . GLY A 1 86 ? 22.836 1.941 -18.065 1.00 69.44 86 GLY A O 1
ATOM 647 N N . ALA A 1 87 ? 22.330 0.107 -16.892 1.00 69.56 87 ALA A N 1
ATOM 648 C CA . ALA A 1 87 ? 23.498 -0.665 -17.316 1.00 69.56 87 ALA A CA 1
ATOM 649 C C . ALA A 1 87 ? 23.435 -1.039 -18.804 1.00 69.56 87 ALA A C 1
ATOM 651 O O . ALA A 1 87 ? 24.458 -0.993 -19.490 1.00 69.56 87 ALA A O 1
ATOM 652 N N . ALA A 1 88 ? 22.242 -1.363 -19.315 1.00 66.81 88 ALA A N 1
ATOM 653 C CA . ALA A 1 88 ? 22.018 -1.528 -20.746 1.00 66.81 88 ALA A CA 1
ATOM 654 C C . ALA A 1 88 ? 22.323 -0.219 -21.489 1.00 66.81 88 ALA A C 1
ATOM 656 O O . ALA A 1 88 ? 23.106 -0.234 -22.432 1.00 66.81 88 ALA A O 1
ATOM 657 N N . ALA A 1 89 ? 21.816 0.923 -21.012 1.00 65.38 89 ALA A N 1
ATOM 658 C CA . ALA A 1 89 ? 22.102 2.228 -21.611 1.00 65.38 89 ALA A CA 1
ATOM 659 C C . ALA A 1 89 ? 23.603 2.595 -21.585 1.00 65.38 89 ALA A C 1
ATOM 661 O O . ALA A 1 89 ? 24.131 3.078 -22.583 1.00 65.38 89 ALA A O 1
ATOM 662 N N . ALA A 1 90 ? 24.312 2.321 -20.485 1.00 65.94 90 ALA A N 1
ATOM 663 C CA . ALA A 1 90 ? 25.737 2.633 -20.336 1.00 65.94 90 ALA A CA 1
ATOM 664 C C . ALA A 1 90 ? 26.655 1.728 -21.176 1.00 65.94 90 ALA A C 1
ATOM 666 O O . ALA A 1 90 ? 27.669 2.180 -21.704 1.00 65.94 90 ALA A O 1
ATOM 667 N N . ARG A 1 91 ? 26.313 0.442 -21.342 1.00 61.16 91 ARG A N 1
ATOM 668 C CA . ARG A 1 91 ? 27.067 -0.448 -22.244 1.00 61.16 91 ARG A CA 1
ATOM 669 C C . ARG A 1 91 ? 26.942 -0.031 -23.706 1.00 61.16 91 ARG A C 1
ATOM 671 O O . ARG A 1 91 ? 27.878 -0.248 -24.468 1.00 61.16 91 ARG A O 1
ATOM 678 N N . LEU A 1 92 ? 25.825 0.593 -24.070 1.00 58.66 92 LEU A N 1
ATOM 679 C CA . LEU A 1 92 ? 25.577 1.082 -25.424 1.00 58.66 92 LEU A CA 1
ATOM 680 C C . LEU A 1 92 ? 26.360 2.365 -25.741 1.00 58.66 92 LEU A C 1
ATOM 682 O O . LEU A 1 92 ? 26.768 2.550 -26.882 1.00 58.66 92 LEU A O 1
ATOM 686 N N . THR A 1 93 ? 26.636 3.225 -24.755 1.00 60.56 93 THR A N 1
ATOM 687 C CA . THR A 1 93 ? 27.475 4.422 -24.960 1.00 60.56 93 THR A CA 1
ATOM 688 C C . THR A 1 93 ? 28.969 4.098 -25.008 1.00 60.56 93 THR A C 1
ATOM 690 O O . THR A 1 93 ? 29.707 4.733 -25.755 1.00 60.56 93 THR A O 1
ATOM 693 N N . LEU A 1 94 ? 29.422 3.085 -24.264 1.00 61.56 94 LEU A N 1
ATOM 694 C CA . LEU A 1 94 ? 30.827 2.651 -24.241 1.00 61.56 94 LEU A CA 1
ATOM 695 C C . LEU A 1 94 ? 31.283 1.924 -25.523 1.00 61.56 94 LEU A C 1
ATOM 697 O O . LEU A 1 94 ? 32.482 1.763 -25.724 1.00 61.56 94 LEU A O 1
ATOM 701 N N . GLN A 1 95 ? 30.359 1.495 -26.391 1.00 55.81 95 GLN A N 1
ATOM 702 C CA . GLN A 1 95 ? 30.667 0.850 -27.680 1.00 55.81 95 GLN A CA 1
ATOM 703 C C . GLN A 1 95 ? 30.791 1.841 -28.850 1.00 55.81 95 GLN A C 1
ATOM 705 O O . GLN A 1 95 ? 31.021 1.425 -29.984 1.00 55.81 95 GLN A O 1
ATOM 710 N N . VAL A 1 96 ? 30.673 3.150 -28.592 1.00 54.53 96 VAL A N 1
ATOM 711 C CA . VAL A 1 96 ? 30.826 4.192 -29.614 1.00 54.53 96 VAL A CA 1
ATOM 712 C C . VAL A 1 96 ? 32.299 4.314 -30.006 1.00 54.53 96 VAL A C 1
ATOM 714 O O . VAL A 1 96 ? 33.077 5.058 -29.414 1.00 54.53 96 VAL A O 1
ATOM 717 N N . SER A 1 97 ? 32.678 3.564 -31.035 1.00 56.47 97 SER A N 1
ATOM 718 C CA . SER A 1 97 ? 33.869 3.848 -31.832 1.00 56.47 97 SER A CA 1
ATOM 719 C C . SER A 1 97 ? 33.558 5.048 -32.734 1.00 56.47 97 SER A C 1
ATOM 721 O O . SER A 1 97 ? 32.470 5.136 -33.297 1.00 56.47 97 SER A O 1
ATOM 723 N N . THR A 1 98 ? 34.493 5.987 -32.879 1.00 57.66 98 THR A N 1
ATOM 724 C CA . THR A 1 98 ? 34.292 7.325 -33.480 1.00 57.66 98 THR A CA 1
ATOM 725 C C . THR A 1 98 ? 33.992 7.346 -34.989 1.00 57.66 98 THR A C 1
ATOM 727 O O . THR A 1 98 ? 33.994 8.418 -35.589 1.00 57.66 98 THR A O 1
ATOM 730 N N . THR A 1 99 ? 33.749 6.198 -35.631 1.00 58.41 99 THR A N 1
ATOM 731 C CA . THR A 1 99 ? 33.729 6.073 -37.102 1.00 58.41 99 THR A CA 1
ATOM 732 C C . THR A 1 99 ? 32.483 5.382 -37.673 1.00 58.41 99 THR A C 1
ATOM 734 O O . THR A 1 99 ? 32.292 5.427 -38.885 1.00 58.41 99 THR A O 1
ATOM 737 N N . GLU A 1 100 ? 31.601 4.792 -36.857 1.00 62.16 100 GLU A N 1
ATOM 738 C CA . GLU A 1 100 ? 30.362 4.171 -37.362 1.00 62.16 100 GLU A CA 1
ATOM 739 C C . GLU A 1 100 ? 29.127 5.081 -37.217 1.00 62.16 100 GLU A C 1
ATOM 741 O O . GLU A 1 100 ? 28.984 5.781 -36.209 1.00 62.16 100 GLU A O 1
ATOM 746 N N . PRO A 1 101 ? 28.208 5.080 -38.208 1.00 60.06 101 PRO A N 1
ATOM 747 C CA . PRO A 1 101 ? 26.976 5.855 -38.150 1.00 60.06 101 PRO A CA 1
ATOM 748 C C . PRO A 1 101 ? 26.109 5.414 -36.966 1.00 60.06 101 PRO A C 1
ATOM 750 O O . PRO A 1 101 ? 25.863 4.228 -36.749 1.00 60.06 101 PRO A O 1
ATOM 753 N N . LEU A 1 102 ? 25.626 6.402 -36.209 1.00 62.81 102 LEU A N 1
ATOM 754 C CA . LEU A 1 102 ? 24.773 6.208 -35.039 1.00 62.81 102 LEU A CA 1
ATOM 755 C C . LEU A 1 102 ? 23.554 5.354 -35.392 1.00 62.81 102 LEU A C 1
ATOM 757 O O . LEU A 1 102 ? 22.695 5.737 -36.185 1.00 62.81 102 LEU A O 1
ATOM 761 N N . A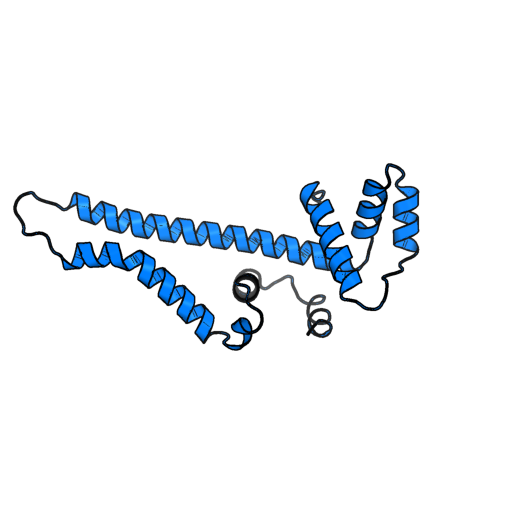SN A 1 103 ? 23.466 4.187 -34.766 1.00 67.25 103 ASN A N 1
ATOM 762 C CA . ASN A 1 103 ? 22.368 3.268 -34.984 1.00 67.25 103 ASN A CA 1
ATOM 763 C C . ASN A 1 103 ? 21.125 3.755 -34.211 1.00 67.25 103 ASN A C 1
ATOM 765 O O . ASN A 1 103 ? 20.956 3.490 -33.019 1.00 67.25 103 ASN A O 1
ATOM 769 N N . PHE A 1 104 ? 20.266 4.512 -34.901 1.00 70.31 104 PHE A N 1
ATOM 770 C CA . PHE A 1 104 ? 19.070 5.169 -34.353 1.00 70.31 104 PHE A CA 1
ATOM 771 C C . PHE A 1 104 ? 18.113 4.218 -33.622 1.00 70.31 104 PHE A C 1
ATOM 773 O O . PHE A 1 104 ? 17.446 4.634 -32.673 1.00 70.31 104 PHE A O 1
ATOM 780 N N . TYR A 1 105 ? 18.080 2.940 -34.009 1.00 66.62 105 TYR A N 1
ATOM 781 C CA . TYR A 1 105 ? 17.260 1.919 -33.354 1.00 66.62 105 TYR A CA 1
ATOM 782 C C . TYR A 1 105 ? 17.628 1.734 -31.874 1.00 66.62 105 TYR A C 1
ATOM 784 O O . TYR A 1 105 ? 16.749 1.506 -31.045 1.00 66.62 105 TYR A O 1
ATOM 792 N N . TRP A 1 106 ? 18.901 1.915 -31.514 1.00 65.19 106 TRP A N 1
ATOM 793 C CA . TRP A 1 106 ? 19.361 1.808 -30.127 1.00 65.19 106 TRP A CA 1
ATOM 794 C C . TRP A 1 106 ? 19.026 3.043 -29.288 1.00 65.19 106 TRP A C 1
ATOM 796 O O . TRP A 1 106 ? 18.635 2.908 -28.129 1.00 65.19 106 TRP A O 1
ATOM 806 N N . VAL A 1 107 ? 19.116 4.240 -29.878 1.00 70.44 107 VAL A N 1
ATOM 807 C CA . VAL A 1 107 ? 18.726 5.503 -29.224 1.00 70.44 107 VAL A CA 1
ATOM 808 C C . VAL A 1 107 ? 17.222 5.521 -28.957 1.00 70.44 107 VAL A C 1
ATOM 810 O O . VAL A 1 107 ? 16.781 5.851 -27.858 1.00 70.44 107 VAL A O 1
ATOM 813 N N . LEU A 1 108 ? 16.427 5.102 -29.943 1.00 71.06 108 LEU A N 1
ATOM 814 C CA . LEU A 1 108 ? 14.980 5.003 -29.797 1.00 71.06 108 LEU A CA 1
ATOM 815 C C . LEU A 1 108 ? 14.596 3.920 -28.780 1.00 71.06 108 LEU A C 1
ATOM 817 O O . LEU A 1 108 ? 13.683 4.122 -27.981 1.00 71.06 108 LEU A O 1
ATOM 821 N N . GLY A 1 109 ? 15.338 2.809 -28.760 1.00 70.62 109 GLY A N 1
ATOM 822 C CA . GLY A 1 109 ? 15.179 1.741 -27.779 1.00 70.62 109 GLY A CA 1
ATOM 823 C C . GLY A 1 109 ? 15.376 2.219 -26.340 1.00 70.62 109 GLY A C 1
ATOM 824 O O . GLY A 1 109 ? 14.545 1.912 -25.489 1.00 70.62 109 GLY A O 1
ATOM 825 N N . SER A 1 110 ? 16.416 3.012 -26.052 1.00 66.88 110 SER A N 1
ATOM 826 C CA . SER A 1 110 ? 16.650 3.520 -24.690 1.00 66.88 110 SER A CA 1
ATOM 827 C C . SER A 1 110 ? 15.635 4.592 -24.281 1.00 66.88 110 SER A C 1
ATOM 829 O O . SER A 1 110 ? 15.144 4.567 -23.151 1.00 66.88 110 SER A O 1
ATOM 831 N N . LEU A 1 111 ? 15.250 5.473 -25.212 1.00 75.25 111 LEU A N 1
ATOM 832 C CA . LEU A 1 111 ? 14.257 6.522 -24.975 1.00 75.25 111 LEU A CA 1
ATOM 833 C C . LEU A 1 111 ? 12.862 5.940 -24.704 1.00 75.25 111 LEU A C 1
ATOM 835 O O . LEU A 1 111 ? 12.102 6.481 -23.901 1.00 75.25 111 LEU A O 1
ATOM 839 N N . MET A 1 112 ? 12.531 4.821 -25.353 1.00 69.25 112 MET A N 1
ATOM 840 C CA . MET A 1 112 ? 11.224 4.173 -25.236 1.00 69.25 112 MET A CA 1
ATOM 841 C C . MET A 1 112 ? 11.173 3.049 -24.194 1.00 69.25 112 MET A C 1
ATOM 843 O O . MET A 1 112 ? 10.079 2.657 -23.796 1.00 69.25 112 MET A O 1
ATOM 847 N N . ALA A 1 113 ? 12.305 2.541 -23.699 1.00 71.69 113 ALA A N 1
ATOM 848 C CA . ALA A 1 113 ? 12.321 1.404 -22.774 1.00 71.69 113 ALA A CA 1
ATOM 849 C C . ALA A 1 113 ? 11.555 1.678 -21.470 1.00 71.69 113 ALA A C 1
ATOM 851 O O . ALA A 1 113 ? 10.702 0.885 -21.075 1.00 71.69 113 ALA A O 1
ATOM 852 N N . LEU A 1 114 ? 11.822 2.808 -20.809 1.00 74.19 114 LEU A N 1
ATOM 853 C CA . LEU A 1 114 ? 11.146 3.174 -19.561 1.00 74.19 114 LEU A CA 1
ATOM 854 C C . LEU A 1 114 ? 9.631 3.408 -19.740 1.00 74.19 114 LEU A C 1
ATOM 856 O O . LEU A 1 114 ? 8.856 2.826 -18.970 1.00 74.19 114 LEU A O 1
ATOM 860 N N . PRO A 1 115 ? 9.162 4.199 -20.729 1.00 77.56 115 PRO A N 1
ATOM 861 C CA . PRO A 1 115 ? 7.729 4.387 -20.933 1.00 77.56 115 PRO A CA 1
ATOM 862 C C . PRO A 1 115 ? 7.023 3.102 -21.389 1.00 77.56 115 PRO A C 1
ATOM 864 O O . PRO A 1 115 ? 5.933 2.828 -20.894 1.00 77.56 115 PRO A O 1
ATOM 867 N N . VAL A 1 116 ? 7.635 2.265 -22.238 1.00 72.88 116 VAL A N 1
ATOM 868 C CA . VAL A 1 116 ? 7.054 0.968 -22.644 1.00 72.88 116 VAL A CA 1
ATOM 869 C C . VAL A 1 116 ? 6.961 0.012 -21.459 1.00 72.88 116 VAL A C 1
ATOM 871 O O . VAL A 1 116 ? 5.926 -0.619 -21.267 1.00 72.88 116 VAL A O 1
ATOM 874 N N . LEU A 1 117 ? 7.993 -0.067 -20.618 1.00 74.62 117 LEU A N 1
ATOM 875 C CA . LEU A 1 117 ? 7.965 -0.904 -19.419 1.00 74.62 117 LEU A CA 1
ATOM 876 C C . LEU A 1 117 ? 6.885 -0.436 -18.433 1.00 74.62 117 LEU A C 1
ATOM 878 O O . LEU A 1 117 ? 6.155 -1.256 -17.876 1.00 74.62 117 LEU A O 1
ATOM 882 N N . THR A 1 118 ? 6.729 0.881 -18.280 1.00 77.88 118 THR A N 1
ATOM 883 C CA . THR A 1 118 ? 5.661 1.480 -17.468 1.00 77.88 118 THR A CA 1
ATOM 884 C C . THR A 1 118 ? 4.278 1.157 -18.042 1.00 77.88 118 THR A C 1
ATOM 886 O O . THR A 1 118 ? 3.380 0.775 -17.292 1.00 77.88 118 THR A O 1
ATOM 889 N N . LEU A 1 119 ? 4.116 1.240 -19.367 1.00 77.38 119 LEU A N 1
ATOM 890 C CA . LEU A 1 119 ? 2.874 0.924 -20.073 1.00 77.38 119 LEU A CA 1
ATOM 891 C C . LEU A 1 119 ? 2.505 -0.563 -19.954 1.00 77.38 119 LEU A C 1
ATOM 893 O O . LEU A 1 119 ? 1.360 -0.887 -19.658 1.00 77.38 119 LEU A O 1
ATOM 897 N N . VAL A 1 120 ? 3.468 -1.469 -20.144 1.00 70.94 120 VAL A N 1
ATOM 898 C CA . VAL A 1 120 ? 3.271 -2.923 -20.018 1.00 70.94 120 VAL A CA 1
ATOM 899 C C . VAL A 1 120 ? 2.893 -3.288 -18.588 1.00 70.94 120 VAL A C 1
ATOM 901 O O . VAL A 1 120 ? 1.958 -4.061 -18.386 1.00 70.94 120 VAL A O 1
ATOM 904 N N . LEU A 1 121 ? 3.559 -2.698 -17.591 1.00 73.88 121 LEU A N 1
ATOM 905 C CA . LEU A 1 121 ? 3.193 -2.882 -16.188 1.00 73.88 121 LEU A CA 1
ATOM 906 C C . LEU A 1 121 ? 1.741 -2.448 -15.938 1.00 73.88 121 LEU A C 1
ATOM 908 O O . LEU A 1 121 ? 0.976 -3.185 -15.317 1.00 73.88 121 LEU A O 1
ATOM 912 N N . TRP A 1 122 ? 1.345 -1.294 -16.477 1.00 73.88 122 TRP A N 1
ATOM 913 C CA . TRP A 1 122 ? -0.031 -0.798 -16.420 1.00 73.88 122 TRP A CA 1
ATOM 914 C C . TRP A 1 122 ? -1.034 -1.745 -17.100 1.00 73.88 122 TRP A C 1
ATOM 916 O O . TRP A 1 122 ? -2.066 -2.072 -16.516 1.00 73.88 122 TRP A O 1
ATOM 926 N N . LEU A 1 123 ? -0.722 -2.235 -18.303 1.00 72.19 123 LEU A N 1
ATOM 927 C CA . LEU A 1 123 ? -1.580 -3.134 -19.079 1.00 72.19 123 LEU A CA 1
ATOM 928 C C . LEU A 1 123 ? -1.792 -4.472 -18.361 1.00 72.19 123 LEU A C 1
ATOM 930 O O . LEU A 1 123 ? -2.918 -4.950 -18.247 1.00 72.19 123 LEU A O 1
ATOM 934 N N . VAL A 1 124 ? -0.718 -5.054 -17.824 1.00 66.44 124 VAL A N 1
ATOM 935 C CA . VAL A 1 124 ? -0.773 -6.284 -17.025 1.00 66.44 124 VAL A CA 1
ATOM 936 C C . VAL A 1 124 ? -1.662 -6.081 -15.794 1.00 66.44 124 VAL A C 1
ATOM 938 O O . VAL A 1 124 ? -2.491 -6.940 -15.486 1.00 66.44 124 VAL A O 1
ATOM 941 N N . LEU A 1 125 ? -1.553 -4.929 -15.123 1.00 61.97 125 LEU A N 1
ATOM 942 C CA . LEU A 1 125 ? -2.418 -4.567 -13.997 1.00 61.97 125 LEU A CA 1
ATOM 943 C C . LEU A 1 125 ? -3.902 -4.491 -14.402 1.00 61.97 125 LEU A C 1
ATOM 945 O O . LEU A 1 125 ? -4.749 -5.035 -13.690 1.00 61.97 125 LEU A O 1
ATOM 949 N N . ILE A 1 126 ? -4.212 -3.876 -15.548 1.00 62.69 126 ILE A N 1
ATOM 950 C CA . ILE A 1 126 ? -5.583 -3.772 -16.073 1.00 62.69 126 ILE A CA 1
ATOM 951 C C . ILE A 1 126 ? -6.140 -5.153 -16.449 1.00 62.69 126 ILE A C 1
ATOM 953 O O . ILE A 1 126 ? -7.239 -5.511 -16.019 1.00 62.69 126 ILE A O 1
ATOM 957 N N . CYS A 1 127 ? -5.396 -5.944 -17.226 1.00 67.88 127 CYS A N 1
ATOM 958 C CA . CYS A 1 127 ? -5.859 -7.234 -17.745 1.00 67.88 127 CYS A CA 1
ATOM 959 C C . CYS A 1 127 ? -6.112 -8.259 -16.637 1.00 67.88 127 CYS A C 1
ATOM 961 O O . CYS A 1 127 ? -7.040 -9.060 -16.738 1.00 67.88 127 CYS A O 1
ATOM 963 N N . ILE A 1 128 ? -5.311 -8.244 -15.567 1.00 60.72 128 ILE A N 1
ATOM 964 C CA . ILE A 1 128 ? -5.450 -9.221 -14.485 1.00 60.72 128 ILE A CA 1
ATOM 965 C C . ILE A 1 128 ? -6.698 -8.942 -13.630 1.00 60.72 128 ILE A C 1
ATOM 967 O O . ILE A 1 128 ? -7.284 -9.908 -13.136 1.00 60.72 128 ILE A O 1
ATOM 971 N N . ARG A 1 129 ? -7.136 -7.679 -13.442 1.00 51.31 129 ARG A N 1
ATOM 972 C CA . ARG A 1 129 ? -8.359 -7.344 -12.670 1.00 51.31 129 ARG A CA 1
ATOM 973 C C . ARG A 1 129 ? -9.070 -6.055 -13.134 1.00 51.31 129 ARG A C 1
ATOM 975 O O . ARG A 1 129 ? -8.936 -5.023 -12.475 1.00 51.31 129 ARG A O 1
ATOM 982 N N . PRO A 1 130 ? -9.963 -6.129 -14.140 1.00 52.12 130 PRO A N 1
ATOM 983 C CA . PRO A 1 130 ? -10.698 -4.962 -14.649 1.00 52.12 130 PRO A CA 1
ATOM 984 C C . PRO A 1 130 ? -11.634 -4.304 -13.615 1.00 52.12 130 PRO A C 1
ATOM 986 O O . PRO A 1 130 ? -11.894 -3.109 -13.695 1.00 52.12 130 PRO A O 1
ATOM 989 N N . LYS A 1 131 ? -12.094 -5.040 -12.588 1.00 47.50 131 LYS A N 1
ATOM 990 C CA . LYS A 1 131 ? -12.932 -4.494 -11.496 1.00 47.50 131 LYS A CA 1
ATOM 991 C C . LYS A 1 131 ? -12.154 -3.707 -10.428 1.00 47.50 131 LYS A C 1
ATOM 993 O O . LYS A 1 131 ? -12.775 -3.029 -9.619 1.00 47.50 131 LYS A O 1
ATOM 998 N N . ALA A 1 132 ? -10.819 -3.768 -10.415 1.00 48.94 132 ALA A N 1
ATOM 999 C CA . ALA A 1 132 ? -9.991 -2.998 -9.478 1.00 48.94 132 ALA A CA 1
ATOM 1000 C C . ALA A 1 132 ? -9.865 -1.510 -9.868 1.00 48.94 132 ALA A C 1
ATOM 1002 O O . ALA A 1 132 ? -9.366 -0.714 -9.078 1.00 48.94 132 ALA A O 1
ATOM 1003 N N . LEU A 1 133 ? -10.328 -1.132 -11.067 1.00 49.56 133 LEU A N 1
ATOM 1004 C CA . LEU A 1 133 ? -10.356 0.257 -11.530 1.00 49.56 133 LEU A CA 1
ATOM 1005 C C . LEU A 1 133 ? -11.595 1.040 -11.060 1.00 49.56 133 LEU A C 1
ATOM 1007 O O . LEU A 1 133 ? -11.583 2.262 -11.151 1.00 49.56 133 LEU A O 1
ATOM 1011 N N . GLY A 1 134 ? -12.635 0.375 -10.535 1.00 49.19 134 GLY A N 1
ATOM 1012 C CA . GLY A 1 134 ? -13.846 1.051 -10.040 1.00 49.19 134 GLY A CA 1
ATOM 1013 C C . GLY A 1 134 ? -13.609 1.888 -8.778 1.00 49.19 134 GLY A C 1
ATOM 1014 O O . GLY A 1 134 ? -14.183 2.960 -8.638 1.00 49.19 134 GLY A O 1
ATOM 1015 N N . ASN A 1 135 ? -12.684 1.452 -7.915 1.00 46.00 135 ASN A N 1
ATOM 1016 C CA . ASN A 1 135 ? -12.248 2.178 -6.721 1.00 46.00 135 ASN A CA 1
ATOM 1017 C C . ASN A 1 135 ? -10.718 2.257 -6.746 1.00 46.00 135 ASN A C 1
ATOM 1019 O O . ASN A 1 135 ? -10.022 1.436 -6.148 1.00 46.00 135 ASN A O 1
ATOM 1023 N N . GLY A 1 136 ? -10.205 3.203 -7.533 1.00 50.25 136 GLY A N 1
ATOM 1024 C CA . GLY A 1 136 ? -8.789 3.352 -7.839 1.00 50.25 136 GLY A CA 1
ATOM 1025 C C . GLY A 1 136 ? -7.883 3.354 -6.609 1.00 50.25 136 GLY A C 1
ATOM 1026 O O . GLY A 1 136 ? -7.882 4.281 -5.809 1.00 50.25 136 GLY A O 1
ATOM 1027 N N . SER A 1 137 ? -7.036 2.337 -6.506 1.00 57.25 137 SER A N 1
ATOM 1028 C CA . SER A 1 137 ? -5.759 2.453 -5.815 1.00 57.25 137 SER A CA 1
ATOM 1029 C C . SER A 1 137 ? -4.851 1.322 -6.273 1.00 57.25 137 SER A C 1
ATOM 1031 O O . SER A 1 137 ? -5.165 0.143 -6.084 1.00 57.25 137 SER A O 1
ATOM 1033 N N . LEU A 1 138 ? -3.683 1.676 -6.822 1.00 55.94 138 LEU A N 1
ATOM 1034 C CA . LEU A 1 138 ? -2.564 0.753 -7.052 1.00 55.94 138 LEU A CA 1
ATOM 1035 C C . LEU A 1 138 ? -2.291 -0.146 -5.826 1.00 55.94 138 LEU A C 1
ATOM 1037 O O . LEU A 1 138 ? -1.802 -1.265 -5.983 1.00 55.94 138 LEU A O 1
ATOM 1041 N N . GLY A 1 139 ? -2.653 0.308 -4.619 1.00 51.97 139 GLY A N 1
ATOM 1042 C CA . GLY A 1 139 ? -2.529 -0.440 -3.372 1.00 51.97 139 GLY A CA 1
ATOM 1043 C C . GLY A 1 139 ? -3.287 -1.770 -3.361 1.00 51.97 139 GLY A C 1
ATOM 1044 O O . GLY A 1 139 ? -2.750 -2.756 -2.864 1.00 51.97 139 GLY A O 1
ATOM 1045 N N . GLY A 1 140 ? -4.476 -1.856 -3.968 1.00 59.28 140 GLY A N 1
ATOM 1046 C CA . GLY A 1 140 ? -5.235 -3.114 -4.032 1.00 59.28 140 GLY A CA 1
ATOM 1047 C C . GLY A 1 140 ? -4.585 -4.158 -4.949 1.00 59.28 140 GLY A C 1
ATOM 1048 O O . GLY A 1 140 ? -4.558 -5.352 -4.637 1.00 59.28 140 GLY A O 1
ATOM 1049 N N . LEU A 1 141 ? -3.999 -3.700 -6.060 1.00 57.38 141 LEU A N 1
ATOM 1050 C CA . LEU A 1 141 ? -3.294 -4.539 -7.037 1.00 57.38 141 LEU A CA 1
ATOM 1051 C C . LEU A 1 141 ? -1.969 -5.073 -6.478 1.00 57.38 141 LEU A C 1
ATOM 1053 O O . LEU A 1 141 ? -1.698 -6.272 -6.570 1.00 57.38 141 LEU A O 1
ATOM 1057 N N . LEU A 1 142 ? -1.195 -4.206 -5.823 1.00 62.47 142 LEU A N 1
ATOM 1058 C CA . LEU A 1 142 ? 0.020 -4.569 -5.091 1.00 62.47 142 LEU A CA 1
ATOM 1059 C C . LEU A 1 142 ? -0.262 -5.573 -3.971 1.00 62.47 142 LEU A C 1
ATOM 1061 O O . LEU A 1 142 ? 0.473 -6.548 -3.816 1.00 62.47 142 LEU A O 1
ATOM 1065 N N . HIS A 1 143 ? -1.362 -5.392 -3.239 1.00 61.19 143 HIS A N 1
ATOM 1066 C CA . HIS A 1 143 ? -1.751 -6.299 -2.163 1.00 61.19 143 HIS A CA 1
ATOM 1067 C C . HIS A 1 143 ? -2.101 -7.704 -2.681 1.00 61.19 143 HIS A C 1
ATOM 1069 O O . HIS A 1 143 ? -1.676 -8.711 -2.109 1.00 61.19 143 HIS A O 1
ATOM 1075 N N . GLY A 1 144 ? -2.808 -7.795 -3.813 1.00 65.56 144 GLY A N 1
ATOM 1076 C CA . GLY A 1 144 ? -3.157 -9.072 -4.440 1.00 65.56 144 GLY A CA 1
ATOM 1077 C C . GLY A 1 144 ? -1.955 -9.838 -5.007 1.00 65.56 144 GLY A C 1
ATOM 1078 O O . GLY A 1 144 ? -1.856 -11.055 -4.828 1.00 65.56 144 GLY A O 1
ATOM 1079 N N . LEU A 1 145 ? -1.030 -9.137 -5.669 1.00 66.88 145 LEU A N 1
ATOM 1080 C CA . LEU A 1 145 ? 0.211 -9.720 -6.198 1.00 66.88 145 LEU A CA 1
ATOM 1081 C C . LEU A 1 145 ? 1.160 -10.140 -5.076 1.00 66.88 145 LEU A C 1
ATOM 1083 O O . LEU A 1 145 ? 1.681 -11.254 -5.086 1.00 66.88 145 LEU A O 1
ATOM 1087 N N . GLY A 1 146 ? 1.299 -9.281 -4.070 1.00 64.38 146 GLY A N 1
ATOM 1088 C CA . GLY A 1 146 ? 2.069 -9.530 -2.865 1.00 64.38 146 GLY A CA 1
ATOM 1089 C C . GLY A 1 146 ? 1.646 -10.790 -2.128 1.00 64.38 146 GLY A C 1
ATOM 1090 O O . GLY A 1 146 ? 2.476 -11.630 -1.789 1.00 64.38 146 GLY A O 1
ATOM 1091 N N . ARG A 1 147 ? 0.335 -10.967 -1.948 1.00 66.12 147 ARG A N 1
ATOM 1092 C CA . ARG A 1 147 ? -0.223 -12.141 -1.277 1.00 66.12 147 ARG A CA 1
ATOM 1093 C C . ARG A 1 147 ? 0.021 -13.433 -2.066 1.00 66.12 147 ARG A C 1
ATOM 1095 O O . ARG A 1 147 ? 0.344 -14.452 -1.464 1.00 66.12 147 ARG A O 1
ATOM 1102 N N . ARG A 1 148 ? -0.072 -13.391 -3.401 1.00 64.81 148 ARG A N 1
ATOM 1103 C CA . ARG A 1 148 ? 0.219 -14.548 -4.270 1.00 64.81 148 ARG A CA 1
ATOM 1104 C C . ARG A 1 148 ? 1.703 -14.903 -4.307 1.00 64.81 148 ARG A C 1
ATOM 1106 O O . ARG A 1 148 ? 2.032 -16.085 -4.334 1.00 64.81 148 ARG A O 1
ATOM 1113 N N . LEU A 1 149 ? 2.590 -13.907 -4.285 1.00 65.00 149 LEU A N 1
ATOM 1114 C CA . LEU A 1 149 ? 4.026 -14.150 -4.177 1.00 65.00 149 LEU A CA 1
ATOM 1115 C C . LEU A 1 149 ? 4.376 -14.709 -2.796 1.00 65.00 149 LEU A C 1
ATOM 1117 O O . LEU A 1 149 ? 4.988 -15.765 -2.728 1.00 65.00 149 LEU A O 1
ATOM 1121 N N . LEU A 1 150 ? 3.919 -14.100 -1.698 1.00 60.38 150 LEU A N 1
ATOM 1122 C CA . LEU A 1 150 ? 4.209 -14.619 -0.356 1.00 60.38 150 LEU A CA 1
ATOM 1123 C C . LEU A 1 150 ? 3.720 -16.062 -0.157 1.00 60.38 150 LEU A C 1
ATOM 1125 O O . LEU A 1 150 ? 4.442 -16.864 0.424 1.00 60.38 150 LEU A O 1
ATOM 1129 N N . GLN A 1 151 ? 2.542 -16.420 -0.680 1.00 64.94 151 GLN A N 1
ATOM 1130 C CA . GLN A 1 151 ? 2.037 -17.800 -0.629 1.00 64.94 151 GLN A CA 1
ATOM 1131 C C . GLN A 1 151 ? 2.903 -18.790 -1.413 1.00 64.94 151 GLN A C 1
ATOM 1133 O O . GLN A 1 151 ? 2.986 -19.958 -1.048 1.00 64.94 151 GLN A O 1
ATOM 1138 N N . ARG A 1 152 ? 3.557 -18.333 -2.483 1.00 63.06 152 ARG A N 1
ATOM 1139 C CA . ARG A 1 152 ? 4.430 -19.168 -3.312 1.00 63.06 152 ARG A CA 1
ATOM 1140 C C . ARG A 1 152 ? 5.815 -19.379 -2.694 1.00 63.06 152 ARG A C 1
ATOM 1142 O O . ARG A 1 152 ? 6.477 -20.343 -3.056 1.00 63.06 152 ARG A O 1
ATOM 1149 N N . TRP A 1 153 ? 6.229 -18.510 -1.767 1.00 51.97 153 TRP A N 1
ATOM 1150 C CA . TRP A 1 153 ? 7.543 -18.562 -1.111 1.00 51.97 153 TRP A CA 1
ATOM 1151 C C . TRP A 1 153 ? 7.499 -19.048 0.352 1.00 51.97 153 TRP A C 1
ATOM 1153 O O . TRP A 1 153 ? 8.483 -19.609 0.820 1.00 51.97 153 TRP A O 1
ATOM 1163 N N . HIS A 1 154 ? 6.377 -18.901 1.067 1.00 52.62 154 HIS A N 1
ATOM 1164 C CA . HIS A 1 154 ? 6.190 -19.405 2.437 1.00 52.62 154 HIS A CA 1
ATOM 1165 C C . HIS A 1 154 ? 4.930 -20.285 2.544 1.00 52.62 154 HIS A C 1
ATOM 1167 O O . HIS A 1 154 ? 3.889 -19.813 3.012 1.00 52.62 154 HIS A O 1
ATOM 1173 N N . PRO A 1 155 ? 5.007 -21.566 2.138 1.00 51.62 155 PRO A N 1
ATOM 1174 C CA . PRO A 1 155 ? 3.853 -22.465 2.137 1.00 51.62 155 PRO A CA 1
ATOM 1175 C C . PRO A 1 155 ? 3.352 -22.873 3.534 1.00 51.62 155 PRO A C 1
ATOM 1177 O O . PRO A 1 155 ? 2.254 -23.406 3.627 1.00 51.62 155 PRO A O 1
ATOM 1180 N N . ASP A 1 156 ? 4.089 -22.612 4.623 1.00 48.44 156 ASP A N 1
ATOM 1181 C CA . ASP A 1 156 ? 3.908 -23.426 5.838 1.00 48.44 156 ASP A CA 1
ATOM 1182 C C . ASP A 1 156 ? 3.258 -22.761 7.070 1.00 48.44 156 ASP A C 1
ATOM 1184 O O . ASP A 1 156 ? 3.168 -23.398 8.113 1.00 48.44 156 ASP A O 1
ATOM 1188 N N . LYS A 1 157 ? 2.795 -21.495 7.043 1.00 53.06 157 LYS A N 1
ATOM 1189 C CA . LYS A 1 157 ? 2.253 -20.861 8.281 1.00 53.06 157 LYS A CA 1
ATOM 1190 C C . LYS A 1 157 ? 1.086 -19.876 8.137 1.00 53.06 157 LYS A C 1
ATOM 1192 O O . LYS A 1 157 ? 0.994 -18.950 8.940 1.00 53.06 157 LYS A O 1
ATOM 1197 N N . ILE A 1 158 ? 0.167 -20.026 7.174 1.00 50.09 158 ILE A N 1
ATOM 1198 C CA . ILE A 1 158 ? -1.041 -19.163 7.140 1.00 50.09 158 ILE A CA 1
ATOM 1199 C C . ILE A 1 158 ? -2.312 -19.908 6.696 1.00 50.09 158 ILE A C 1
ATOM 1201 O O . ILE A 1 158 ? -3.019 -19.510 5.775 1.00 50.09 158 ILE A O 1
ATOM 1205 N N . HIS A 1 159 ? -2.649 -20.965 7.418 1.00 53.00 159 HIS A N 1
ATOM 1206 C CA . HIS A 1 159 ? -4.021 -21.453 7.571 1.00 53.00 159 HIS A CA 1
ATOM 1207 C C . HIS A 1 159 ? -4.196 -21.413 9.095 1.00 53.00 159 HIS A C 1
ATOM 1209 O O . HIS A 1 159 ? -3.345 -21.973 9.769 1.00 53.00 159 HIS A O 1
ATOM 1215 N N . ILE A 1 160 ? -4.997 -20.547 9.734 1.00 50.47 160 ILE A N 1
ATOM 1216 C CA . ILE A 1 160 ? -6.427 -20.783 10.009 1.00 50.47 160 ILE A CA 1
ATOM 1217 C C . ILE A 1 160 ? -7.222 -19.484 10.328 1.00 50.47 160 ILE A C 1
ATOM 1219 O O . ILE A 1 160 ? -8.408 -19.564 10.609 1.00 50.47 160 ILE A O 1
ATOM 1223 N N . ALA A 1 161 ? -6.629 -18.280 10.305 1.00 46.69 161 ALA A N 1
ATOM 1224 C CA . ALA A 1 161 ? -7.296 -17.084 10.870 1.00 46.69 161 ALA A CA 1
ATOM 1225 C C . ALA A 1 161 ? -7.748 -16.007 9.861 1.00 46.69 161 ALA A C 1
ATOM 1227 O O . ALA A 1 161 ? -8.472 -15.089 10.234 1.00 46.69 161 ALA A O 1
ATOM 1228 N N . THR A 1 162 ? -7.335 -16.072 8.591 1.00 51.06 162 THR A N 1
ATOM 1229 C CA . THR A 1 162 ? -7.539 -14.965 7.628 1.00 51.06 162 THR A CA 1
ATOM 1230 C C . THR A 1 162 ? -8.598 -15.224 6.558 1.00 51.06 162 THR A C 1
ATOM 1232 O O . THR A 1 162 ? -8.884 -14.324 5.773 1.00 51.06 162 THR A O 1
ATOM 1235 N N . ALA A 1 163 ? -9.207 -16.412 6.520 1.00 47.09 163 ALA A N 1
ATOM 1236 C CA . ALA A 1 163 ? -10.274 -16.713 5.563 1.00 47.09 163 ALA A CA 1
ATOM 1237 C C . ALA A 1 163 ? -11.643 -16.154 5.995 1.00 47.09 163 ALA A C 1
ATOM 1239 O O . ALA A 1 163 ? -12.411 -15.733 5.140 1.00 47.09 163 ALA A O 1
ATOM 1240 N N . GLN A 1 164 ? -11.933 -16.091 7.301 1.00 50.53 164 GLN A N 1
ATOM 1241 C CA . GLN A 1 164 ? -13.250 -15.659 7.796 1.00 50.53 164 GLN A CA 1
ATOM 1242 C C . GLN A 1 164 ? -13.416 -14.135 7.923 1.00 50.53 164 GLN A C 1
ATOM 1244 O O . GLN A 1 164 ? -14.539 -13.649 7.883 1.00 50.53 164 GLN A O 1
ATOM 1249 N N . ALA A 1 165 ? -12.331 -13.360 8.031 1.00 45.62 165 ALA A N 1
ATOM 1250 C CA . ALA A 1 165 ? -12.431 -11.906 8.212 1.00 45.62 165 ALA A CA 1
ATOM 1251 C C . ALA A 1 165 ? -12.595 -11.122 6.893 1.00 45.62 165 ALA A C 1
ATOM 1253 O O . ALA A 1 165 ? -13.171 -10.040 6.888 1.00 45.62 165 ALA A O 1
ATOM 1254 N N . SER A 1 166 ? -12.113 -11.646 5.760 1.00 49.75 166 SER A N 1
ATOM 1255 C CA . SER A 1 166 ? -12.179 -10.922 4.479 1.00 49.75 166 SER A CA 1
ATOM 1256 C C . SER A 1 166 ? -13.532 -11.006 3.771 1.00 49.75 166 SER A C 1
ATOM 1258 O O . SER A 1 166 ? -13.760 -10.240 2.845 1.00 49.75 166 SER A O 1
ATOM 1260 N N . THR A 1 167 ? -14.420 -11.918 4.174 1.00 44.94 167 THR A N 1
ATOM 1261 C CA . THR A 1 167 ? -15.785 -12.029 3.623 1.00 44.94 167 THR A CA 1
ATOM 1262 C C . THR A 1 167 ? -16.804 -11.151 4.347 1.00 44.94 167 THR A C 1
ATOM 1264 O O . THR A 1 167 ? -17.937 -11.074 3.899 1.00 44.94 167 THR A O 1
ATOM 1267 N N . ALA A 1 168 ? -16.423 -10.492 5.446 1.00 37.72 168 ALA A N 1
ATOM 1268 C CA . ALA A 1 168 ? -17.295 -9.566 6.175 1.00 37.72 168 ALA A CA 1
ATOM 1269 C C . ALA A 1 168 ? -17.093 -8.089 5.774 1.00 37.72 168 ALA A C 1
ATOM 1271 O O . ALA A 1 168 ? -17.774 -7.219 6.302 1.00 37.72 168 ALA A O 1
ATOM 1272 N N . LEU A 1 169 ? -16.142 -7.802 4.875 1.00 44.38 169 LEU A N 1
ATOM 1273 C CA . LEU A 1 169 ? -15.751 -6.443 4.466 1.00 44.38 169 LEU A CA 1
ATOM 1274 C C . LEU A 1 169 ? -15.926 -6.171 2.958 1.00 44.38 169 LEU A C 1
ATOM 1276 O O . LEU A 1 169 ? -15.469 -5.133 2.480 1.00 44.38 169 LEU A O 1
ATOM 1280 N N . PHE A 1 170 ? -16.568 -7.077 2.215 1.00 42.44 170 PHE A N 1
ATOM 1281 C CA . PHE A 1 170 ? -16.976 -6.867 0.822 1.00 42.44 170 PHE A CA 1
ATOM 1282 C C . PHE A 1 170 ? -18.445 -7.212 0.634 1.00 42.44 170 PHE A C 1
ATOM 1284 O O . PHE A 1 170 ? -18.849 -8.275 1.156 1.00 42.44 170 PHE A O 1
#

Radius of gyration: 23.77 Å; chains: 1; bounding box: 56×35×72 Å

Foldseek 3Di:
DDDDDPVRLVVLLVVVVVVCVVPVDHPDDPVLLVQLVVVDDDPVSSSSSSSCPRPCSVVVSVVVVLLVVLVVVVVVVVVVVVVVLVVLVVVVVVPDDPPDDDPVVSVVCSVCVVVVVVVVVVVVLCVVDVPCPVPDDVSVSSSVVSVVVCCVVDVDPDPDPPPPPVVVPD